Protein AF-R5PCU0-F1 (afdb_monomer)

Foldseek 3Di:
DDCLLVVLVVLLPPDLVVNLVVLVVVLLLLVLLAVVVVVVVVPRPDDPVSVVVSVVQSVQRYPQQSVQLNVLSVVLSVCSVVVHRSSVSSVVNVVSCVVRRDD

Sequence (103 aa):
MLPVNEWVSEIAGIGRERQKNFLTHSLRMLRENFMKNFGLHVLNYMTEREKQFSIKFSPYVHEGNIIPLSEEFEKAYHDISRNGNAKIIFTDLCIKVMQNIRP

Mean p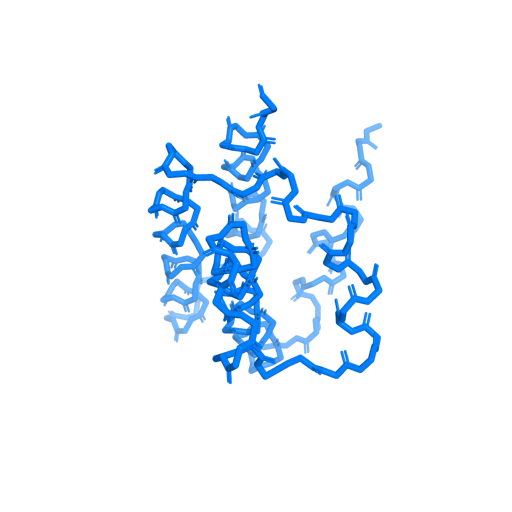redicted aligned error: 4.43 Å

pLDDT: mean 90.02, std 11.18, range [41.81, 98.69]

Structure (mmCIF, N/CA/C/O backbone):
data_AF-R5PCU0-F1
#
_entry.id   AF-R5PCU0-F1
#
loop_
_atom_site.group_PDB
_atom_site.id
_atom_site.type_symbol
_atom_site.label_atom_id
_atom_site.label_alt_id
_atom_site.label_comp_id
_atom_site.label_asym_id
_atom_site.label_entity_id
_atom_site.label_seq_id
_atom_site.pdbx_PDB_ins_code
_atom_site.Cartn_x
_atom_site.Cartn_y
_atom_site.Cartn_z
_atom_site.occupancy
_atom_site.B_iso_or_equiv
_atom_site.auth_seq_id
_atom_site.auth_comp_id
_atom_site.auth_asym_id
_atom_site.auth_atom_id
_atom_site.pdbx_PDB_model_num
ATOM 1 N N . MET A 1 1 ? 21.802 -1.856 4.352 1.00 41.81 1 MET A N 1
ATOM 2 C CA . MET A 1 1 ? 20.900 -1.1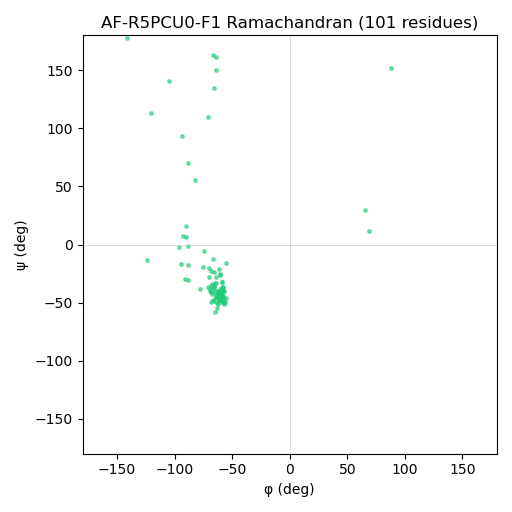18 3.437 1.00 41.81 1 MET A CA 1
ATOM 3 C C . MET A 1 1 ? 19.585 -1.889 3.414 1.00 41.81 1 MET A C 1
ATOM 5 O O . MET A 1 1 ? 19.648 -3.105 3.401 1.00 41.81 1 MET A O 1
ATOM 9 N N . LEU A 1 2 ? 18.451 -1.212 3.597 1.00 51.62 2 LEU A N 1
ATOM 10 C CA . LEU A 1 2 ? 17.197 -1.757 4.150 1.00 51.62 2 LEU A CA 1
ATOM 11 C C . LEU A 1 2 ? 16.533 -2.871 3.294 1.00 51.62 2 LEU A C 1
ATOM 13 O O . LEU A 1 2 ? 16.605 -2.783 2.067 1.00 51.62 2 LEU A O 1
ATOM 17 N N . PRO A 1 3 ? 15.801 -3.831 3.910 1.00 80.75 3 PRO A N 1
ATOM 18 C CA . PRO A 1 3 ? 15.068 -4.926 3.233 1.00 80.75 3 PRO A CA 1
ATOM 19 C C . PRO A 1 3 ? 14.066 -4.459 2.159 1.00 80.75 3 PRO A C 1
ATOM 21 O O . PRO A 1 3 ? 13.651 -5.227 1.297 1.00 80.75 3 PRO A O 1
ATOM 24 N N . VAL A 1 4 ? 13.711 -3.172 2.161 1.00 85.94 4 VAL A N 1
ATOM 25 C CA . VAL A 1 4 ? 12.864 -2.540 1.140 1.00 85.94 4 VAL A CA 1
ATOM 26 C C . VAL A 1 4 ? 13.451 -2.686 -0.270 1.00 85.94 4 VAL A C 1
ATOM 28 O O . VAL A 1 4 ? 12.698 -2.911 -1.211 1.00 85.94 4 VAL A O 1
ATOM 31 N N . ASN A 1 5 ? 14.776 -2.613 -0.441 1.00 88.06 5 ASN A N 1
ATOM 32 C CA . ASN A 1 5 ? 15.399 -2.723 -1.769 1.00 88.06 5 ASN A CA 1
ATOM 33 C C . ASN A 1 5 ? 15.252 -4.129 -2.380 1.00 88.06 5 ASN A C 1
ATOM 35 O O . ASN A 1 5 ? 15.120 -4.265 -3.601 1.00 88.06 5 ASN A O 1
ATOM 39 N N . GLU A 1 6 ? 15.272 -5.163 -1.537 1.00 93.00 6 GLU A N 1
ATOM 40 C CA . GLU A 1 6 ? 15.051 -6.554 -1.947 1.00 93.00 6 GLU A CA 1
ATOM 41 C C . GLU A 1 6 ? 13.597 -6.734 -2.380 1.00 93.00 6 GLU A C 1
ATOM 43 O O . GLU A 1 6 ? 13.340 -7.141 -3.513 1.00 93.00 6 GLU A O 1
ATOM 48 N N . TRP A 1 7 ? 12.652 -6.279 -1.552 1.00 94.19 7 TRP A N 1
ATOM 49 C CA . TRP A 1 7 ? 11.227 -6.323 -1.879 1.00 94.19 7 TRP A CA 1
ATOM 50 C C . TRP A 1 7 ? 10.885 -5.555 -3.166 1.00 94.19 7 TRP A C 1
ATOM 52 O O . TRP A 1 7 ? 10.158 -6.063 -4.020 1.00 94.19 7 TRP A O 1
ATOM 62 N N . VAL A 1 8 ? 11.456 -4.358 -3.362 1.00 96.25 8 VAL A N 1
ATOM 63 C CA . VAL A 1 8 ? 11.287 -3.579 -4.603 1.00 96.25 8 VAL A CA 1
ATOM 64 C C . VAL A 1 8 ? 11.810 -4.355 -5.814 1.00 96.25 8 VAL A C 1
ATOM 66 O O . VAL A 1 8 ? 11.211 -4.308 -6.889 1.00 96.25 8 VAL A O 1
ATOM 69 N N . SER A 1 9 ? 12.921 -5.078 -5.668 1.00 94.94 9 SER A N 1
ATOM 70 C CA . SER A 1 9 ? 13.482 -5.878 -6.760 1.00 94.94 9 SER A CA 1
ATOM 71 C C . SER A 1 9 ? 12.584 -7.064 -7.111 1.00 94.94 9 SER A C 1
ATOM 73 O O . SER A 1 9 ? 12.367 -7.324 -8.295 1.00 94.94 9 SER A O 1
ATOM 75 N N . GLU A 1 10 ? 12.013 -7.729 -6.106 1.00 95.56 10 GLU A N 1
ATOM 76 C CA . GLU A 1 10 ? 11.055 -8.820 -6.293 1.00 95.56 10 GLU A CA 1
ATOM 77 C C . GLU A 1 10 ? 9.776 -8.336 -6.983 1.00 95.56 10 GLU A C 1
ATOM 79 O O . GLU A 1 10 ? 9.420 -8.840 -8.052 1.00 95.56 10 GLU A O 1
ATOM 84 N N . ILE A 1 11 ? 9.110 -7.313 -6.432 1.00 96.44 11 ILE A N 1
ATOM 85 C CA . ILE A 1 11 ? 7.844 -6.803 -6.978 1.00 96.44 11 ILE A CA 1
ATOM 86 C C . ILE A 1 11 ? 8.034 -6.199 -8.377 1.00 96.44 11 ILE A C 1
ATOM 88 O O . ILE A 1 11 ? 7.171 -6.349 -9.242 1.00 96.44 11 ILE A O 1
ATOM 92 N N . ALA A 1 12 ? 9.182 -5.584 -8.671 1.00 96.31 12 ALA A N 1
ATOM 93 C CA . ALA A 1 12 ? 9.479 -5.092 -10.015 1.00 96.31 12 ALA A CA 1
ATOM 94 C C . ALA A 1 12 ? 9.621 -6.232 -11.046 1.00 96.31 12 ALA A C 1
ATOM 96 O O . ALA A 1 12 ? 9.395 -6.004 -12.236 1.00 96.31 12 ALA A O 1
ATOM 97 N N . GLY A 1 13 ? 9.954 -7.450 -10.603 1.00 96.12 13 GLY A N 1
ATOM 98 C CA . GLY A 1 13 ? 10.176 -8.621 -11.453 1.00 96.12 13 GLY A CA 1
ATOM 99 C C . GLY A 1 13 ? 8.933 -9.464 -11.762 1.00 96.12 13 GLY A C 1
ATOM 100 O O . GLY A 1 13 ? 8.954 -10.226 -12.726 1.00 96.12 13 GLY A O 1
ATOM 101 N N . ILE A 1 14 ? 7.831 -9.337 -11.009 1.00 96.19 14 ILE A N 1
ATOM 102 C CA . ILE A 1 14 ? 6.666 -10.242 -11.161 1.00 96.19 14 ILE A CA 1
ATOM 103 C C . ILE A 1 14 ? 5.804 -9.986 -12.410 1.00 96.19 14 ILE A C 1
ATOM 105 O O . ILE A 1 14 ? 4.869 -10.743 -12.677 1.00 96.19 14 ILE A O 1
ATOM 109 N N . GLY A 1 15 ? 6.097 -8.934 -13.175 1.00 96.62 15 GLY A N 1
ATOM 110 C CA . GLY A 1 15 ? 5.356 -8.550 -14.375 1.00 96.62 15 GLY A CA 1
ATOM 111 C C . GLY A 1 15 ? 4.169 -7.618 -14.107 1.00 96.62 15 GLY A C 1
ATOM 112 O O . GLY A 1 15 ? 3.542 -7.639 -13.047 1.00 96.62 15 GLY A O 1
ATOM 113 N N . ARG A 1 16 ? 3.846 -6.794 -15.110 1.00 97.31 16 ARG A N 1
ATOM 114 C CA . ARG A 1 16 ? 2.947 -5.631 -14.997 1.00 97.31 16 ARG A CA 1
ATOM 115 C C . ARG A 1 16 ? 1.542 -5.959 -14.497 1.00 97.31 16 ARG A C 1
ATOM 117 O O . ARG A 1 16 ? 1.038 -5.292 -13.602 1.00 97.31 16 ARG A O 1
ATOM 124 N N . GLU A 1 17 ? 0.908 -6.995 -15.041 1.00 97.94 17 GLU A N 1
ATOM 125 C CA . GLU A 1 17 ? -0.452 -7.364 -14.623 1.00 97.94 17 GLU A CA 1
ATOM 126 C C . GLU A 1 17 ? -0.487 -7.850 -13.172 1.00 97.94 17 GLU A C 1
ATOM 128 O O . GLU A 1 17 ? -1.401 -7.515 -12.424 1.00 97.94 17 GLU A O 1
ATOM 133 N N . ARG A 1 18 ? 0.550 -8.568 -12.725 1.00 98.00 18 ARG A N 1
ATOM 134 C CA . ARG A 1 18 ? 0.647 -8.992 -11.324 1.00 98.00 18 ARG A CA 1
ATOM 135 C C . ARG A 1 18 ? 0.939 -7.813 -10.391 1.00 98.00 18 ARG A C 1
ATOM 137 O O . ARG A 1 18 ? 0.363 -7.763 -9.310 1.00 98.00 18 ARG A O 1
ATOM 144 N N . GLN A 1 19 ? 1.752 -6.845 -10.819 1.00 98.44 19 GLN A N 1
ATOM 145 C CA . GLN A 1 19 ? 1.980 -5.586 -10.091 1.00 98.44 19 GLN A CA 1
ATOM 146 C C . GLN A 1 19 ? 0.687 -4.779 -9.931 1.00 98.44 19 GLN A C 1
ATOM 148 O O . GLN A 1 19 ? 0.357 -4.353 -8.828 1.00 98.44 19 GLN A O 1
ATOM 153 N N . LYS A 1 20 ? -0.081 -4.624 -11.013 1.00 98.44 20 LYS A N 1
ATOM 154 C CA . LYS A 1 20 ? -1.402 -3.987 -10.990 1.00 98.44 20 LYS A CA 1
ATOM 155 C C . LYS A 1 20 ? -2.352 -4.694 -10.028 1.00 98.44 20 LYS A C 1
ATOM 157 O O . LYS A 1 20 ? -2.933 -4.042 -9.16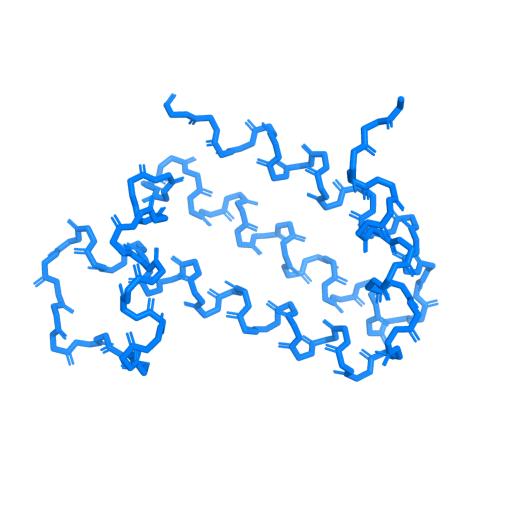8 1.00 98.44 20 LYS A O 1
ATOM 162 N N . ASN A 1 21 ? -2.448 -6.022 -10.116 1.00 98.00 21 ASN A N 1
ATOM 163 C CA . ASN A 1 21 ? -3.289 -6.815 -9.218 1.00 98.00 21 ASN A CA 1
ATOM 164 C C . ASN A 1 21 ? -2.878 -6.646 -7.750 1.00 98.00 21 ASN A C 1
ATOM 166 O O . ASN A 1 21 ? -3.744 -6.537 -6.886 1.00 98.00 21 ASN A O 1
ATOM 170 N N . PHE A 1 22 ? -1.574 -6.584 -7.466 1.00 97.69 22 PHE A N 1
ATOM 171 C CA . PHE A 1 22 ? -1.064 -6.297 -6.127 1.00 97.69 22 PHE A CA 1
ATOM 172 C C . PHE A 1 22 ? -1.511 -4.916 -5.624 1.00 97.69 22 PHE A C 1
ATOM 174 O O . PHE A 1 22 ? -2.002 -4.806 -4.500 1.00 97.69 22 PHE A O 1
ATOM 181 N N . LEU A 1 23 ? -1.399 -3.873 -6.450 1.00 98.31 23 LEU A N 1
ATOM 182 C CA . LEU A 1 23 ? -1.814 -2.514 -6.088 1.00 98.31 23 LEU A CA 1
ATOM 183 C C . LEU A 1 23 ? -3.330 -2.428 -5.854 1.00 98.31 23 LEU A C 1
ATOM 185 O O . LEU A 1 23 ? -3.762 -1.913 -4.825 1.00 98.31 23 LEU A O 1
ATOM 189 N N . THR A 1 24 ? -4.142 -3.022 -6.733 1.00 97.81 24 THR A N 1
ATOM 190 C CA . THR A 1 24 ? -5.603 -3.084 -6.562 1.00 97.81 24 THR A CA 1
ATOM 191 C C . THR A 1 24 ? -6.001 -3.870 -5.311 1.00 97.81 24 THR A C 1
ATOM 193 O O . THR A 1 24 ? -6.890 -3.456 -4.565 1.00 97.81 24 THR A O 1
ATOM 196 N N . HIS A 1 25 ? -5.329 -4.990 -5.036 1.00 96.06 25 HIS A N 1
ATOM 197 C CA . HIS A 1 25 ? -5.548 -5.749 -3.808 1.00 96.06 25 HIS A CA 1
ATOM 198 C C . HIS A 1 25 ? -5.175 -4.932 -2.565 1.00 96.06 25 HIS A C 1
ATOM 200 O O . HIS A 1 25 ? -5.908 -4.959 -1.578 1.00 96.06 25 HIS A O 1
ATOM 206 N N . SER A 1 26 ? -4.079 -4.175 -2.624 1.00 96.25 26 SER A N 1
ATOM 207 C CA . SER A 1 26 ? -3.632 -3.316 -1.524 1.00 96.25 26 SER A CA 1
ATOM 208 C C . SER A 1 26 ? -4.634 -2.196 -1.239 1.00 96.25 26 SER A C 1
ATOM 210 O O . SER A 1 26 ? -4.989 -1.998 -0.082 1.00 96.25 26 SER A O 1
ATOM 212 N N . LEU A 1 27 ? -5.178 -1.548 -2.276 1.00 96.50 27 LEU A N 1
ATOM 213 C CA . LEU A 1 27 ? -6.262 -0.563 -2.147 1.00 96.50 27 LEU A CA 1
ATOM 214 C C . LEU A 1 27 ? -7.500 -1.156 -1.466 1.00 96.50 27 LEU A C 1
ATOM 216 O O . LEU A 1 27 ? -8.054 -0.559 -0.541 1.00 96.50 27 LEU A O 1
ATOM 220 N N . ARG A 1 28 ? -7.904 -2.372 -1.863 1.00 94.38 28 ARG A N 1
ATOM 221 C CA . ARG A 1 28 ? -8.991 -3.089 -1.182 1.00 94.38 28 ARG A CA 1
ATOM 222 C C . ARG A 1 28 ? -8.651 -3.298 0.292 1.00 94.38 28 ARG A C 1
ATOM 224 O O . ARG A 1 28 ? -9.466 -2.974 1.146 1.00 94.38 28 ARG A O 1
ATOM 231 N N . MET A 1 29 ? -7.453 -3.792 0.599 1.00 93.88 29 MET A N 1
ATOM 232 C CA . MET A 1 29 ? -7.032 -4.023 1.981 1.00 93.88 29 MET A CA 1
ATOM 233 C C . MET A 1 29 ? -7.006 -2.731 2.805 1.00 93.88 29 MET A C 1
ATOM 235 O O . MET A 1 29 ? -7.458 -2.766 3.946 1.00 93.88 29 MET A O 1
ATOM 239 N N . LEU A 1 30 ? -6.552 -1.599 2.260 1.00 94.12 30 LEU A N 1
ATOM 240 C CA . LEU A 1 30 ? -6.614 -0.301 2.945 1.00 94.12 30 LEU A CA 1
ATOM 241 C C . LEU A 1 30 ? -8.057 0.050 3.330 1.00 94.12 30 LEU A C 1
ATOM 243 O O . LEU A 1 30 ? -8.335 0.294 4.505 1.00 94.12 30 LEU A O 1
ATOM 247 N N . ARG A 1 31 ? -8.990 -0.034 2.374 1.00 91.81 31 ARG A N 1
ATOM 248 C CA . ARG A 1 31 ? -10.417 0.219 2.620 1.00 91.81 31 ARG A CA 1
ATOM 249 C C . ARG A 1 31 ? -10.993 -0.715 3.681 1.00 91.81 31 ARG A C 1
ATOM 251 O O . ARG A 1 31 ? -11.648 -0.254 4.609 1.00 91.81 31 ARG A O 1
ATOM 258 N N . GLU A 1 32 ? -10.766 -2.018 3.559 1.00 90.31 32 GLU A N 1
ATOM 259 C CA . GLU A 1 32 ? -11.332 -2.997 4.491 1.00 90.31 32 GLU A CA 1
ATOM 260 C C . GLU A 1 32 ? -10.761 -2.853 5.913 1.00 90.31 32 GLU A C 1
ATOM 262 O O . GLU A 1 32 ? -11.483 -3.036 6.894 1.00 90.31 32 GLU A O 1
ATOM 267 N N . ASN A 1 33 ? -9.477 -2.503 6.052 1.00 89.88 33 ASN A N 1
ATOM 268 C CA . ASN A 1 33 ? -8.867 -2.229 7.357 1.00 89.88 33 ASN A CA 1
ATOM 269 C C . ASN A 1 33 ? -9.414 -0.943 7.980 1.00 89.88 33 ASN A C 1
ATOM 271 O O . ASN A 1 33 ? -9.680 -0.926 9.179 1.00 89.88 33 ASN A O 1
ATOM 275 N N . PHE A 1 34 ? -9.655 0.086 7.168 1.00 89.50 34 PHE A N 1
ATOM 276 C CA . PHE A 1 34 ? -10.330 1.297 7.616 1.00 89.50 34 PHE A CA 1
ATOM 277 C C . PHE A 1 34 ? -11.760 0.991 8.086 1.00 89.50 34 PHE A C 1
ATOM 279 O O . PHE A 1 34 ? -12.104 1.291 9.224 1.00 89.50 34 PHE A O 1
ATOM 286 N N . MET A 1 35 ? -12.565 0.290 7.279 1.00 86.25 35 MET A N 1
ATOM 287 C CA . MET A 1 35 ? -13.942 -0.102 7.632 1.00 86.25 35 MET A CA 1
ATOM 288 C C . MET A 1 35 ? -14.014 -0.961 8.900 1.00 86.25 35 MET A C 1
ATOM 290 O O . MET A 1 35 ? -14.939 -0.810 9.701 1.00 86.25 35 MET A O 1
ATOM 294 N N . LYS A 1 36 ? -13.027 -1.841 9.117 1.00 81.50 36 LYS A N 1
ATOM 295 C CA . LYS A 1 36 ? -12.915 -2.645 10.342 1.00 81.50 36 LYS A CA 1
ATOM 296 C C . LYS A 1 36 ? -12.833 -1.772 11.598 1.00 81.50 36 LYS A C 1
ATOM 298 O O . LYS A 1 36 ? -13.426 -2.141 12.608 1.00 81.50 36 LYS A O 1
ATOM 303 N N . ASN A 1 37 ? -12.165 -0.620 11.529 1.00 82.00 37 ASN A N 1
ATOM 304 C CA . ASN A 1 37 ? -12.054 0.300 12.662 1.00 82.00 37 ASN A CA 1
ATOM 305 C C . ASN A 1 37 ? -13.385 1.007 12.994 1.00 82.00 37 ASN A C 1
ATOM 307 O O . ASN A 1 37 ? -13.577 1.412 14.135 1.00 82.00 37 ASN A O 1
ATOM 311 N N . PHE A 1 38 ? -14.339 1.074 12.055 1.00 77.75 38 PHE A N 1
ATOM 312 C CA . PHE A 1 38 ? -15.693 1.611 12.285 1.00 77.75 38 PHE A CA 1
ATOM 313 C C . PHE A 1 38 ? -16.712 0.556 12.747 1.00 77.75 38 PHE A C 1
ATOM 315 O O . PHE A 1 38 ? -17.903 0.847 12.833 1.00 77.75 38 PHE A O 1
ATOM 322 N N . GLY A 1 39 ? -16.287 -0.685 13.018 1.00 68.56 39 GLY A N 1
ATOM 323 C CA . GLY A 1 39 ? -17.185 -1.751 13.484 1.00 68.56 39 GLY A CA 1
ATOM 324 C C . GLY A 1 39 ? -18.192 -2.243 12.433 1.00 68.56 39 GLY A C 1
ATOM 325 O O . GLY A 1 39 ? -19.108 -2.999 12.757 1.00 68.56 39 GLY A O 1
ATOM 326 N N . LEU A 1 40 ? -18.022 -1.868 11.159 1.00 69.38 40 LEU A N 1
ATOM 327 C CA . LEU A 1 40 ? -18.897 -2.257 10.044 1.00 69.38 40 LEU A CA 1
ATOM 328 C C . LEU A 1 40 ? -18.548 -3.658 9.508 1.00 69.38 40 LEU A C 1
ATOM 330 O O . LEU A 1 40 ? -18.278 -3.855 8.324 1.00 69.38 40 LEU A O 1
ATOM 334 N N . HIS A 1 41 ? -18.553 -4.659 10.391 1.00 62.53 41 HIS A N 1
ATOM 335 C CA . HIS A 1 41 ? -18.118 -6.029 10.085 1.00 62.53 41 HIS A CA 1
ATOM 336 C C . HIS A 1 41 ? -18.922 -6.714 8.968 1.00 62.53 41 HIS A C 1
ATOM 338 O O . HIS A 1 41 ? -18.393 -7.594 8.294 1.00 62.53 41 HIS A O 1
ATOM 344 N N . VAL A 1 42 ? -20.173 -6.299 8.746 1.00 59.41 42 VAL A N 1
ATOM 345 C CA . VAL A 1 42 ? -21.069 -6.873 7.723 1.00 59.41 42 VAL A CA 1
ATOM 346 C C . VAL A 1 42 ? -20.603 -6.550 6.296 1.00 59.41 42 VAL A C 1
ATOM 348 O O . VAL A 1 42 ? -20.920 -7.286 5.368 1.00 59.41 42 VAL A O 1
ATOM 351 N N . LEU A 1 43 ? -19.813 -5.487 6.118 1.00 62.84 43 LEU A N 1
ATOM 352 C CA . LEU A 1 43 ? -19.307 -5.050 4.813 1.00 62.84 43 LEU A CA 1
ATOM 353 C C . LEU A 1 43 ? -17.894 -5.569 4.509 1.00 62.84 43 LEU A C 1
ATOM 355 O O . LEU A 1 43 ? -17.370 -5.299 3.430 1.00 62.84 43 LEU A O 1
ATOM 359 N N . ASN A 1 44 ? -17.277 -6.307 5.441 1.00 63.81 44 ASN A N 1
ATOM 360 C CA . ASN A 1 44 ? -15.878 -6.698 5.341 1.00 63.81 44 ASN A CA 1
ATOM 361 C C . ASN A 1 44 ? -15.709 -8.084 4.701 1.00 63.81 44 ASN A C 1
ATOM 363 O O . ASN A 1 44 ? -15.760 -9.126 5.365 1.00 63.81 44 ASN A O 1
ATOM 367 N N . TYR A 1 45 ? -15.504 -8.093 3.385 1.00 69.06 45 TYR A N 1
ATOM 368 C CA . TYR A 1 45 ? -15.326 -9.310 2.590 1.00 69.06 45 TYR A CA 1
ATOM 369 C C . TYR A 1 45 ? -13.851 -9.727 2.535 1.00 69.06 45 TYR A C 1
ATOM 371 O O . TYR A 1 45 ? -13.189 -9.635 1.497 1.00 69.06 45 TYR A O 1
ATOM 379 N N . MET A 1 46 ? -13.339 -10.199 3.671 1.00 81.12 46 MET A N 1
ATOM 380 C CA . MET A 1 46 ? -11.993 -10.760 3.799 1.00 81.12 46 MET A CA 1
ATOM 381 C C . MET A 1 46 ? -12.007 -12.285 3.907 1.00 81.12 46 MET A C 1
ATOM 383 O O . MET A 1 46 ? -12.827 -12.869 4.623 1.00 81.12 46 MET A O 1
ATOM 387 N N . THR A 1 47 ? -11.036 -12.929 3.261 1.00 84.75 47 THR A N 1
ATOM 388 C CA . THR A 1 47 ? -10.690 -14.329 3.550 1.00 84.75 47 THR A CA 1
ATOM 389 C C . THR A 1 47 ? -10.169 -14.460 4.982 1.00 84.75 47 THR A C 1
ATOM 391 O O . THR A 1 47 ? -9.724 -13.484 5.585 1.00 84.75 47 THR A O 1
ATOM 394 N N . GLU A 1 48 ? -10.160 -15.672 5.540 1.00 84.38 48 GLU A N 1
ATOM 395 C CA . GLU A 1 48 ? -9.649 -15.877 6.903 1.00 84.38 48 GLU A CA 1
ATOM 396 C C . GLU A 1 48 ? -8.193 -15.406 7.050 1.00 84.38 48 GLU A C 1
ATOM 398 O O . GLU A 1 48 ? -7.838 -14.722 8.006 1.00 84.38 48 GLU A O 1
ATOM 403 N N . ARG A 1 49 ? -7.356 -15.664 6.039 1.00 86.44 49 ARG A N 1
ATOM 404 C CA . ARG A 1 49 ? -5.964 -15.198 6.017 1.00 86.44 49 ARG A CA 1
ATOM 405 C C . ARG A 1 49 ? -5.858 -13.671 6.062 1.00 86.44 49 ARG A C 1
ATOM 407 O O . ARG A 1 49 ? -5.005 -13.136 6.768 1.00 86.44 49 ARG A O 1
ATOM 414 N N . GLU A 1 50 ? -6.716 -12.977 5.322 1.00 87.94 50 GLU A N 1
ATOM 415 C CA . GLU A 1 50 ? -6.766 -11.511 5.308 1.00 87.94 50 GLU A CA 1
ATOM 416 C C . GLU A 1 50 ? -7.231 -10.960 6.652 1.00 87.94 50 GLU A C 1
ATOM 418 O O . GLU A 1 50 ? -6.615 -10.030 7.165 1.00 87.94 50 GLU A O 1
ATOM 423 N N . LYS A 1 51 ? -8.235 -11.587 7.280 1.00 86.62 51 LYS A N 1
ATOM 424 C CA . LYS A 1 51 ? -8.689 -11.209 8.624 1.00 86.62 51 LYS A CA 1
ATOM 425 C C . LYS A 1 51 ? -7.559 -11.296 9.643 1.00 86.62 51 LYS A C 1
ATOM 427 O O . LYS A 1 51 ? -7.369 -10.343 10.400 1.00 86.62 51 LYS A O 1
ATOM 432 N N . GLN A 1 52 ? -6.795 -12.391 9.634 1.00 88.44 52 GLN A N 1
ATOM 433 C CA . GLN A 1 52 ? -5.663 -12.593 10.545 1.00 88.44 52 GLN A CA 1
ATOM 434 C C . GLN A 1 52 ? -4.569 -11.536 10.353 1.00 88.44 52 GLN A C 1
ATOM 436 O O . GLN A 1 52 ? -4.052 -10.990 11.329 1.00 88.44 52 GLN A O 1
ATOM 441 N N . PHE A 1 53 ? -4.255 -11.181 9.104 1.00 88.94 53 PHE A N 1
ATOM 442 C CA . PHE A 1 53 ? -3.353 -10.065 8.805 1.00 88.94 53 PHE A CA 1
ATOM 443 C C . PHE A 1 53 ? -3.910 -8.733 9.333 1.00 88.94 53 PHE A C 1
ATOM 445 O O . PHE A 1 53 ? -3.231 -7.990 10.046 1.00 88.94 53 PHE A O 1
ATOM 452 N N . SER A 1 54 ? -5.183 -8.468 9.055 1.00 88.81 54 SER A N 1
ATOM 453 C CA . SER A 1 54 ? -5.883 -7.244 9.431 1.00 88.81 54 SER A CA 1
ATOM 454 C C . SER A 1 54 ? -6.095 -7.059 10.925 1.00 88.81 54 SER A C 1
ATOM 456 O O . SER A 1 54 ? -6.484 -5.978 11.344 1.00 88.81 54 SER A O 1
ATOM 458 N N . ILE A 1 55 ? -5.885 -8.072 11.767 1.00 87.06 55 ILE A N 1
ATOM 459 C CA . ILE A 1 55 ? -5.833 -7.872 13.226 1.00 87.06 55 ILE A CA 1
ATOM 460 C C . ILE A 1 55 ? -4.625 -7.010 13.601 1.00 87.06 55 ILE A C 1
ATOM 462 O O . ILE A 1 55 ? -4.728 -6.165 14.482 1.00 87.06 55 ILE A O 1
ATOM 466 N N . LYS A 1 56 ? -3.494 -7.202 12.917 1.00 88.06 56 LYS A N 1
ATOM 467 C CA . LYS A 1 56 ? -2.250 -6.478 13.198 1.00 88.06 56 LYS A CA 1
ATOM 468 C C . LYS A 1 56 ? -2.125 -5.194 12.385 1.00 88.06 56 LYS A C 1
ATOM 470 O O . LYS A 1 56 ? -1.485 -4.260 12.843 1.00 88.06 56 LYS A O 1
ATOM 475 N N . PHE A 1 57 ? -2.708 -5.160 11.186 1.00 89.38 57 PHE A N 1
ATOM 476 C CA . PHE A 1 57 ? -2.552 -4.035 10.266 1.00 89.38 57 PHE A CA 1
ATOM 477 C C . PHE A 1 57 ? -3.589 -2.918 10.456 1.00 89.38 57 PHE A C 1
ATOM 479 O O . PHE A 1 57 ? -3.257 -1.757 10.236 1.00 89.38 57 PHE A O 1
ATOM 486 N N . SER A 1 58 ? -4.818 -3.223 10.898 1.00 88.50 58 SER A N 1
ATOM 487 C CA . SER A 1 58 ? -5.873 -2.203 10.992 1.00 88.50 58 SER A CA 1
ATOM 488 C C . SER A 1 58 ? -5.559 -1.003 11.898 1.00 88.50 58 SER A C 1
ATOM 490 O O . SER A 1 58 ? -5.974 0.091 11.525 1.00 88.50 58 SER A O 1
ATOM 492 N N . PRO A 1 59 ? -4.793 -1.119 13.006 1.00 89.50 59 PRO A N 1
ATOM 493 C CA . PRO A 1 59 ? -4.423 0.045 13.819 1.00 89.50 59 PRO A CA 1
ATOM 494 C C . PRO A 1 59 ? -3.591 1.102 13.078 1.00 89.50 59 PRO A C 1
ATOM 496 O O . PRO A 1 59 ? -3.568 2.252 13.495 1.00 89.50 59 PRO A O 1
ATOM 499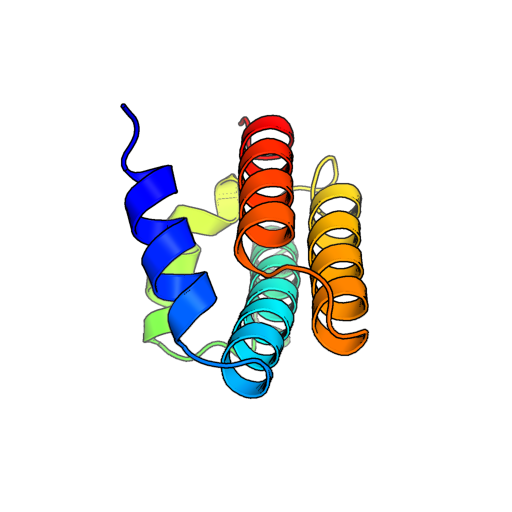 N N . TYR A 1 60 ? -2.926 0.732 11.979 1.00 90.44 60 TYR A N 1
ATOM 500 C CA . TYR A 1 60 ? -2.094 1.641 11.187 1.00 90.44 60 TYR A CA 1
ATOM 501 C C . TYR A 1 60 ? -2.868 2.385 10.089 1.00 90.44 60 TYR A C 1
ATOM 503 O O . TYR A 1 60 ? -2.274 3.168 9.352 1.00 90.44 60 TYR A O 1
ATOM 511 N N . VAL A 1 61 ? -4.173 2.134 9.937 1.00 91.69 61 VAL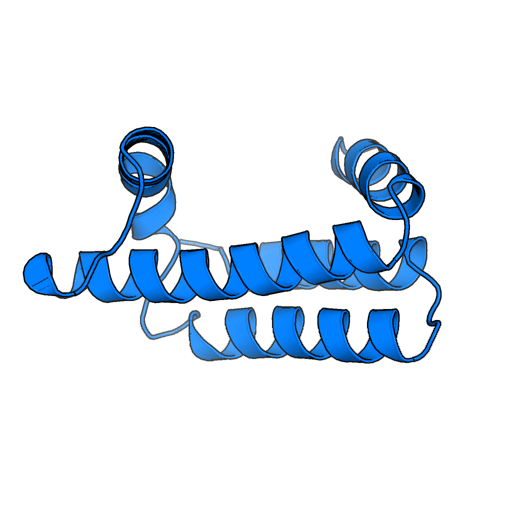 A N 1
ATOM 512 C CA . VAL A 1 61 ? -5.020 2.769 8.918 1.00 91.69 61 VAL A CA 1
ATOM 513 C C . VAL A 1 61 ? -6.154 3.526 9.604 1.00 91.69 61 VAL A C 1
ATOM 515 O O . VAL A 1 61 ? -7.041 2.922 10.200 1.00 91.69 61 VAL A O 1
ATOM 518 N N . HIS A 1 62 ? -6.158 4.849 9.508 1.00 90.56 62 HIS A N 1
ATOM 519 C CA . HIS A 1 62 ? -7.112 5.725 10.189 1.00 90.56 62 HIS A CA 1
ATOM 520 C C . HIS A 1 62 ? -7.522 6.902 9.292 1.00 90.56 62 HIS A C 1
ATOM 522 O O . HIS A 1 62 ? -7.054 7.048 8.164 1.00 90.56 62 HIS A O 1
ATOM 528 N N . GLU A 1 63 ? -8.428 7.750 9.780 1.00 90.06 63 GLU A N 1
ATOM 529 C CA . GLU A 1 63 ? -9.027 8.839 8.990 1.00 90.06 63 GLU A CA 1
ATOM 530 C C . GLU A 1 63 ? -7.997 9.828 8.434 1.00 90.06 63 GLU A C 1
ATOM 532 O O . GLU A 1 63 ? -8.157 10.338 7.329 1.00 90.06 63 GLU A O 1
ATOM 537 N N . GLY A 1 64 ? -6.902 10.037 9.168 1.00 91.56 64 GLY A N 1
ATOM 538 C CA . GLY A 1 64 ? -5.830 10.949 8.784 1.00 91.56 64 GLY A CA 1
ATOM 539 C C . GLY A 1 64 ? -4.918 10.421 7.677 1.00 91.56 64 GLY A C 1
ATOM 540 O O . GLY A 1 64 ? -4.243 11.226 7.041 1.00 91.56 64 GLY A O 1
ATOM 541 N N . ASN A 1 65 ? -4.885 9.105 7.428 1.00 94.81 65 ASN A N 1
ATOM 542 C CA . ASN A 1 65 ? -3.960 8.518 6.454 1.00 94.81 65 ASN A CA 1
ATOM 543 C C . ASN A 1 65 ? -4.612 7.680 5.345 1.00 94.81 65 ASN A C 1
ATOM 545 O O . ASN A 1 65 ? -3.956 7.403 4.342 1.00 94.81 65 ASN A O 1
ATOM 549 N N . ILE A 1 66 ? -5.892 7.315 5.460 1.00 94.44 66 ILE A N 1
ATOM 550 C CA . ILE A 1 66 ? -6.560 6.472 4.461 1.00 94.44 66 ILE A CA 1
ATOM 551 C C . ILE A 1 66 ? -6.594 7.115 3.070 1.00 94.44 66 ILE A C 1
ATOM 553 O O . ILE A 1 66 ? -6.302 6.439 2.083 1.00 94.44 66 ILE A O 1
ATOM 557 N N . ILE A 1 67 ? -6.906 8.412 2.987 1.00 94.69 67 ILE A N 1
ATOM 558 C CA . ILE A 1 67 ? -6.944 9.160 1.722 1.00 94.69 67 ILE A CA 1
ATOM 559 C C . ILE A 1 67 ? -5.541 9.249 1.100 1.00 94.69 67 ILE A C 1
ATOM 561 O O . ILE A 1 67 ? -5.373 8.716 0.004 1.00 94.69 67 ILE A O 1
ATOM 565 N N . PRO A 1 68 ? -4.514 9.809 1.776 1.00 95.81 68 PRO A N 1
ATOM 566 C CA . PRO A 1 68 ? -3.194 9.950 1.162 1.00 95.81 68 PRO A CA 1
ATOM 567 C C . PRO A 1 68 ? -2.543 8.601 0.835 1.00 95.81 68 PRO A C 1
ATOM 569 O O . PRO A 1 68 ? -1.855 8.485 -0.175 1.00 95.81 68 PRO A O 1
ATOM 572 N N . LEU A 1 69 ? -2.778 7.549 1.632 1.00 96.56 69 LEU A N 1
ATOM 573 C CA . LEU A 1 69 ? -2.330 6.204 1.264 1.00 96.56 69 LEU A CA 1
ATOM 574 C C . LE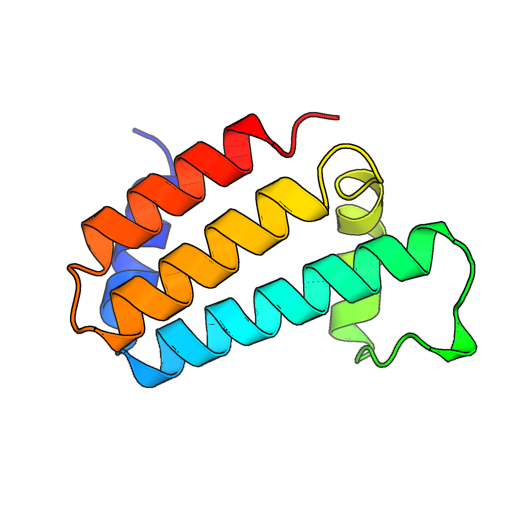U A 1 69 ? -3.020 5.735 -0.020 1.00 96.56 69 LEU A C 1
ATOM 576 O O . LEU A 1 69 ? -2.338 5.302 -0.945 1.00 96.56 69 LEU A O 1
ATOM 580 N N . SER A 1 70 ? -4.348 5.836 -0.104 1.00 97.06 70 SER A N 1
ATOM 581 C CA . SER A 1 70 ? -5.093 5.376 -1.283 1.00 97.06 70 SER A CA 1
ATOM 582 C C . SER A 1 70 ? -4.641 6.095 -2.557 1.00 97.06 70 SER A C 1
ATOM 584 O O . SER A 1 70 ? -4.374 5.435 -3.559 1.00 97.06 70 SER A O 1
ATOM 586 N N . GLU A 1 71 ? -4.445 7.412 -2.498 1.00 97.75 71 GLU A N 1
ATOM 587 C CA . GLU A 1 71 ? -3.966 8.213 -3.631 1.00 97.75 71 GLU A CA 1
ATOM 588 C C . GLU A 1 71 ? -2.578 7.771 -4.125 1.00 97.75 71 GLU A C 1
ATOM 590 O O . GLU A 1 71 ? -2.361 7.640 -5.331 1.00 97.75 71 GLU A O 1
ATOM 595 N N . GLU A 1 72 ? -1.633 7.483 -3.222 1.00 98.19 72 GLU A N 1
ATOM 596 C CA . GLU A 1 72 ? -0.286 7.037 -3.613 1.00 98.19 72 GLU A CA 1
ATOM 597 C C . GLU A 1 72 ? -0.313 5.631 -4.248 1.00 98.19 72 GLU A C 1
ATOM 599 O O . GLU A 1 72 ? 0.402 5.368 -5.222 1.00 98.19 72 GLU A O 1
ATOM 604 N N . PHE A 1 73 ? -1.184 4.733 -3.773 1.00 98.38 73 PHE A N 1
ATOM 605 C CA . PHE A 1 73 ? -1.389 3.422 -4.404 1.00 98.38 73 PHE A CA 1
ATOM 606 C C . PHE A 1 73 ? -2.086 3.528 -5.774 1.00 98.38 73 PHE A C 1
ATOM 608 O O . PHE A 1 73 ? -1.701 2.816 -6.709 1.00 98.38 73 PHE A O 1
ATOM 615 N N . GLU A 1 74 ? -3.077 4.409 -5.926 1.00 98.50 74 GLU A N 1
ATOM 616 C CA . GLU A 1 74 ? -3.750 4.679 -7.206 1.00 98.50 74 GLU A CA 1
ATOM 617 C C . GLU A 1 74 ? -2.786 5.285 -8.228 1.00 98.50 74 GLU A C 1
ATOM 619 O O . GLU A 1 74 ? -2.703 4.813 -9.367 1.00 98.50 74 GLU A O 1
ATOM 624 N N . LYS A 1 75 ? -1.983 6.269 -7.815 1.00 98.56 75 LYS A N 1
ATOM 625 C CA . LYS A 1 75 ? -0.922 6.857 -8.639 1.00 98.56 75 LYS A CA 1
ATOM 626 C C . LYS A 1 75 ? 0.061 5.790 -9.118 1.00 98.56 75 LYS A C 1
ATOM 628 O O . LYS A 1 75 ? 0.295 5.677 -10.322 1.00 98.56 75 LYS A O 1
ATOM 633 N N . ALA A 1 76 ? 0.566 4.949 -8.211 1.00 98.56 76 ALA A N 1
ATOM 634 C CA . ALA A 1 76 ? 1.453 3.848 -8.580 1.00 98.56 76 ALA A CA 1
ATOM 635 C C . ALA A 1 76 ? 0.791 2.896 -9.592 1.00 98.56 76 ALA A C 1
ATOM 637 O O . ALA A 1 76 ? 1.430 2.470 -10.557 1.00 98.56 76 ALA A O 1
ATOM 638 N N . TYR A 1 77 ? -0.501 2.594 -9.426 1.00 98.69 77 TYR A N 1
ATOM 639 C CA . TYR A 1 77 ? -1.247 1.758 -10.370 1.00 98.69 77 TYR A CA 1
ATOM 640 C C . TYR A 1 77 ? -1.328 2.402 -11.758 1.00 98.69 77 TYR A C 1
ATOM 642 O O . TYR A 1 77 ? -1.097 1.728 -12.771 1.00 98.69 77 TYR A O 1
ATOM 65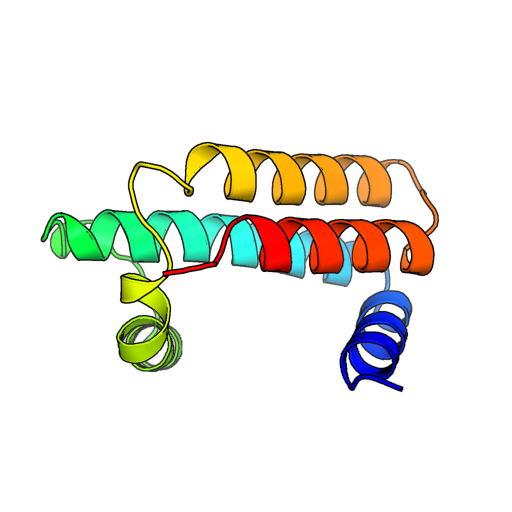0 N N . HIS A 1 78 ? -1.629 3.699 -11.821 1.00 98.56 78 HIS A N 1
ATOM 651 C CA . HIS A 1 78 ? -1.684 4.449 -13.073 1.00 98.56 78 HIS A CA 1
ATOM 652 C C . HIS A 1 78 ? -0.324 4.498 -13.775 1.00 98.56 78 HIS A C 1
ATOM 654 O O . HIS A 1 78 ? -0.259 4.244 -14.981 1.00 98.56 78 HIS A O 1
ATOM 660 N N . ASP A 1 79 ? 0.755 4.746 -13.037 1.00 98.56 79 ASP A N 1
ATOM 661 C CA . ASP A 1 79 ? 2.105 4.836 -13.595 1.00 98.56 79 ASP A CA 1
ATOM 662 C C . ASP A 1 79 ? 2.597 3.477 -14.122 1.00 98.56 79 ASP A C 1
ATOM 664 O O . ASP A 1 79 ? 3.114 3.393 -15.241 1.00 98.56 79 ASP A O 1
ATOM 668 N N . ILE A 1 80 ? 2.350 2.383 -13.389 1.00 98.44 80 ILE A N 1
ATOM 669 C CA . ILE A 1 80 ? 2.629 1.015 -13.866 1.00 98.44 80 ILE A CA 1
ATOM 670 C C . ILE A 1 80 ? 1.806 0.700 -15.122 1.00 98.44 80 ILE A C 1
ATOM 672 O O . ILE A 1 80 ? 2.329 0.135 -16.089 1.00 98.44 80 ILE A O 1
ATOM 676 N N . SER A 1 81 ? 0.530 1.096 -15.146 1.00 97.75 81 SER A N 1
ATOM 677 C CA . SER A 1 81 ? -0.361 0.881 -16.296 1.00 97.75 81 SER A CA 1
ATOM 678 C C . SER A 1 81 ? 0.103 1.628 -17.550 1.00 97.75 81 SER A C 1
ATOM 680 O O . SER A 1 81 ? -0.131 1.163 -18.663 1.00 97.75 81 SER A O 1
ATOM 682 N N . ARG A 1 82 ? 0.808 2.751 -17.382 1.00 97.50 82 ARG A N 1
ATOM 683 C CA . ARG A 1 82 ? 1.378 3.568 -18.464 1.00 97.50 82 ARG A CA 1
ATOM 684 C C . ARG A 1 82 ? 2.802 3.162 -18.862 1.00 97.50 82 ARG A C 1
ATOM 686 O O . ARG A 1 82 ? 3.462 3.903 -19.581 1.00 97.50 82 ARG A O 1
ATOM 693 N N . ASN A 1 83 ? 3.256 1.971 -18.462 1.00 96.56 83 ASN A N 1
ATOM 694 C CA . ASN A 1 83 ? 4.607 1.449 -18.720 1.00 96.56 83 ASN A CA 1
ATOM 695 C C . ASN A 1 83 ? 5.735 2.236 -18.030 1.00 96.56 83 ASN A C 1
ATOM 697 O O . ASN A 1 83 ? 6.858 2.278 -18.534 1.00 96.56 83 ASN A O 1
ATOM 701 N N . GLY A 1 84 ? 5.463 2.842 -16.874 1.00 97.69 84 GLY A N 1
ATOM 702 C CA . GLY A 1 84 ? 6.503 3.463 -16.064 1.00 97.69 84 GLY A CA 1
ATOM 703 C C . GLY A 1 84 ? 7.494 2.446 -15.477 1.00 97.69 84 GLY A C 1
ATOM 704 O O . GLY A 1 84 ? 7.242 1.239 -15.419 1.00 97.69 84 GLY A O 1
ATOM 705 N N . ASN A 1 85 ? 8.657 2.932 -15.034 1.00 98.06 85 ASN A N 1
ATOM 706 C CA . ASN A 1 85 ? 9.699 2.079 -14.462 1.00 98.06 85 ASN A CA 1
ATOM 707 C C . ASN A 1 85 ? 9.276 1.551 -13.082 1.00 98.06 85 ASN A C 1
ATOM 709 O O . ASN A 1 85 ? 9.261 2.299 -12.104 1.00 98.06 85 ASN A O 1
ATOM 713 N N . ALA A 1 86 ? 8.997 0.248 -12.997 1.00 97.88 86 ALA A N 1
ATOM 714 C CA . ALA A 1 86 ? 8.488 -0.374 -11.779 1.00 97.88 86 ALA A CA 1
ATOM 715 C C . ALA A 1 86 ? 9.410 -0.188 -10.563 1.00 97.88 86 ALA A C 1
ATOM 717 O O . ALA A 1 86 ? 8.917 0.097 -9.477 1.00 97.88 86 ALA A O 1
ATOM 718 N N . LYS A 1 87 ? 10.739 -0.278 -10.722 1.00 97.19 87 LYS A N 1
ATOM 719 C CA . LYS A 1 87 ? 11.663 -0.087 -9.590 1.00 97.19 87 LYS A CA 1
ATOM 720 C C . LYS A 1 87 ? 11.552 1.318 -9.007 1.00 97.19 87 LYS A C 1
ATOM 722 O O . LYS A 1 87 ? 11.507 1.456 -7.790 1.00 97.19 87 LYS A O 1
ATOM 727 N N . ILE A 1 88 ? 11.481 2.341 -9.858 1.00 97.69 88 ILE A N 1
ATOM 728 C CA . ILE A 1 88 ? 11.344 3.734 -9.410 1.00 97.69 88 ILE A CA 1
ATOM 729 C C . ILE A 1 88 ? 9.990 3.934 -8.724 1.00 97.69 88 ILE A C 1
ATOM 731 O O . ILE A 1 88 ? 9.948 4.427 -7.601 1.00 97.69 88 ILE A O 1
ATOM 735 N N . ILE A 1 89 ? 8.904 3.483 -9.357 1.00 98.50 89 ILE A N 1
ATOM 736 C CA . ILE A 1 89 ? 7.537 3.657 -8.844 1.00 98.50 89 ILE A CA 1
ATOM 737 C C . ILE A 1 89 ? 7.351 2.960 -7.492 1.00 98.50 89 ILE A C 1
ATOM 739 O O . ILE A 1 89 ? 6.864 3.572 -6.548 1.00 98.50 89 ILE A O 1
ATOM 743 N N . PHE A 1 90 ? 7.772 1.697 -7.359 1.00 98.06 90 PHE A N 1
ATOM 744 C CA . PHE A 1 90 ? 7.648 0.975 -6.090 1.00 98.06 90 PHE A CA 1
ATOM 745 C C . PHE A 1 90 ? 8.594 1.516 -5.010 1.00 98.06 90 PHE A C 1
ATOM 747 O O . PHE A 1 90 ? 8.256 1.450 -3.831 1.00 98.06 90 PHE A O 1
ATOM 754 N N . THR A 1 91 ? 9.742 2.092 -5.384 1.00 96.94 91 THR A N 1
ATOM 755 C CA . THR A 1 91 ? 10.607 2.794 -4.421 1.00 96.94 91 THR A CA 1
ATOM 756 C C . THR A 1 91 ? 9.922 4.050 -3.881 1.00 96.94 91 THR A C 1
ATOM 758 O O . THR A 1 91 ? 9.893 4.235 -2.664 1.00 96.94 91 THR A O 1
ATOM 761 N N . ASP A 1 92 ? 9.340 4.879 -4.758 1.00 97.44 92 ASP A N 1
ATOM 762 C CA . ASP A 1 92 ? 8.559 6.065 -4.366 1.00 97.44 92 ASP A CA 1
ATOM 763 C C . ASP A 1 92 ? 7.403 5.662 -3.442 1.00 97.44 92 ASP A C 1
ATOM 765 O O . ASP A 1 92 ? 7.313 6.145 -2.313 1.00 97.44 92 ASP A O 1
ATOM 769 N N . LEU A 1 93 ? 6.603 4.672 -3.855 1.00 97.62 93 LEU A N 1
ATOM 770 C CA . LEU A 1 93 ? 5.478 4.161 -3.070 1.00 97.62 93 LEU A CA 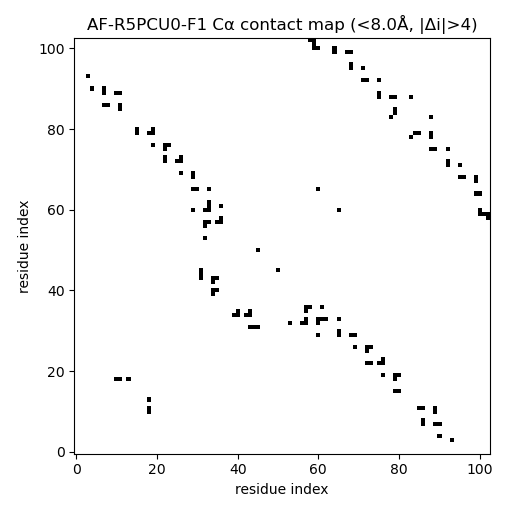1
ATOM 771 C C . LEU A 1 93 ? 5.905 3.711 -1.664 1.00 97.62 93 LEU A C 1
ATOM 773 O O . LEU A 1 93 ? 5.265 4.081 -0.683 1.00 97.62 93 LEU A O 1
ATOM 777 N N . CYS A 1 94 ? 7.002 2.959 -1.532 1.00 95.44 94 CYS A N 1
ATOM 778 C CA . CYS A 1 94 ? 7.515 2.538 -0.225 1.00 95.44 94 CYS A CA 1
ATOM 779 C C . CYS A 1 94 ? 7.840 3.729 0.685 1.00 95.44 94 CYS A C 1
ATOM 781 O O . CYS A 1 94 ? 7.481 3.721 1.865 1.00 95.44 94 CYS A O 1
ATOM 783 N N . ILE A 1 95 ? 8.506 4.758 0.153 1.00 94.56 95 ILE A N 1
ATOM 784 C CA . ILE A 1 95 ? 8.850 5.969 0.911 1.00 94.56 95 ILE A CA 1
ATOM 785 C C . ILE A 1 95 ? 7.577 6.683 1.371 1.00 94.56 95 ILE A C 1
ATO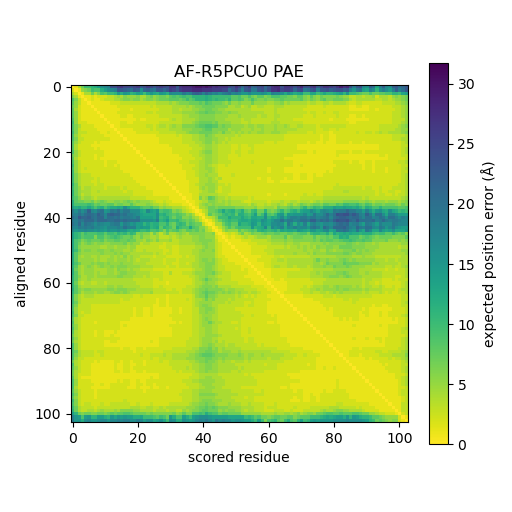M 787 O O . ILE A 1 95 ? 7.466 7.044 2.545 1.00 94.56 95 ILE A O 1
ATOM 791 N N . LYS A 1 96 ? 6.598 6.828 0.474 1.00 95.31 96 LYS A N 1
ATOM 792 C CA . LYS A 1 96 ? 5.305 7.458 0.760 1.00 95.31 96 LYS A CA 1
ATOM 793 C C . LYS A 1 96 ? 4.509 6.709 1.818 1.00 95.31 96 LYS A C 1
ATOM 795 O O . LYS A 1 96 ? 3.990 7.332 2.744 1.00 95.31 96 LYS A O 1
ATOM 800 N N . VAL A 1 97 ? 4.472 5.380 1.753 1.00 94.38 97 VAL A N 1
ATOM 801 C CA . VAL A 1 97 ? 3.829 4.554 2.783 1.00 94.38 97 VAL A CA 1
ATOM 802 C C . VAL A 1 97 ? 4.517 4.749 4.134 1.00 94.38 97 VAL A C 1
ATOM 804 O O . VAL A 1 97 ? 3.837 5.026 5.116 1.00 94.38 97 VAL A O 1
ATOM 807 N N . MET A 1 98 ? 5.852 4.707 4.201 1.00 91.94 98 MET A N 1
ATOM 808 C CA . MET A 1 98 ? 6.594 4.922 5.457 1.00 91.94 98 MET A CA 1
ATOM 809 C C . MET A 1 98 ? 6.367 6.311 6.084 1.00 91.94 98 MET A C 1
ATOM 811 O O . MET A 1 98 ? 6.513 6.472 7.298 1.00 91.94 98 MET A O 1
ATOM 815 N N . GLN A 1 99 ? 6.031 7.320 5.278 1.00 90.56 99 GLN A N 1
ATOM 816 C CA . GLN A 1 99 ? 5.683 8.659 5.762 1.00 90.56 99 GLN A CA 1
ATOM 817 C C . GLN A 1 99 ? 4.257 8.725 6.325 1.00 90.56 99 GLN A C 1
ATOM 819 O O . GLN A 1 99 ? 4.049 9.389 7.336 1.00 90.56 99 GLN A O 1
ATOM 824 N N . ASN A 1 100 ? 3.306 8.019 5.705 1.00 89.06 100 ASN A N 1
ATOM 825 C CA . ASN A 1 100 ? 1.879 8.098 6.036 1.00 89.06 100 ASN A CA 1
ATOM 826 C C . ASN A 1 100 ? 1.395 7.025 7.030 1.00 89.06 100 ASN A C 1
ATOM 828 O O . ASN A 1 100 ? 0.324 7.172 7.607 1.00 89.06 100 ASN A O 1
ATOM 832 N N . ILE A 1 101 ? 2.157 5.947 7.248 1.00 85.56 101 ILE A N 1
ATOM 833 C CA . ILE A 1 101 ? 1.754 4.814 8.105 1.00 85.56 101 ILE A CA 1
ATOM 834 C C . ILE A 1 101 ? 2.215 4.937 9.565 1.00 85.56 101 ILE A C 1
ATOM 836 O O . ILE A 1 101 ? 2.127 3.983 10.339 1.00 85.56 101 ILE A O 1
ATOM 840 N N . ARG A 1 102 ? 2.775 6.092 9.940 1.00 74.06 102 ARG A N 1
ATOM 841 C CA . ARG A 1 102 ? 3.229 6.326 11.313 1.00 74.06 102 ARG A CA 1
ATOM 842 C C . ARG A 1 102 ? 2.014 6.332 12.256 1.00 74.06 102 ARG A C 1
ATOM 844 O O . ARG A 1 102 ? 1.010 6.929 11.879 1.00 74.06 102 ARG A O 1
ATOM 851 N N . PRO A 1 103 ? 2.104 5.646 13.410 1.00 59.25 103 PRO A N 1
ATOM 852 C CA . PRO A 1 103 ? 1.016 5.583 14.383 1.00 59.25 103 PRO A CA 1
ATOM 853 C C . PRO A 1 103 ? 0.702 6.947 15.001 1.00 59.25 103 PRO A C 1
ATOM 855 O O . PRO A 1 103 ? 1.613 7.812 15.027 1.00 59.25 103 PRO A O 1
#

Solvent-accessible surface area (backbone atoms only — not comparable to full-atom values): 5837 Å² total; per-residue (Å²): 134,65,72,62,62,57,52,32,53,53,57,49,64,65,40,68,70,54,45,42,50,49,37,57,50,48,49,51,50,53,53,46,25,37,41,53,75,71,69,47,63,93,78,54,92,61,55,72,70,52,48,63,53,41,69,72,50,23,84,52,39,45,90,91,30,48,60,66,52,46,52,50,44,51,50,42,39,52,41,50,73,71,72,45,63,47,54,61,45,48,49,52,45,51,54,52,46,67,68,52,47,62,123

Nearest PDB structures (foldseek):
  3glh-assembly3_L  TM=6.419E-01  e=1.291E+00  Escherichia coli K-12
  3glg-assembly2_H  TM=7.037E-01  e=3.761E+00  Escherichia coli K-12
  8vap-assembly1_D  TM=7.007E-01  e=3.967E+00  Escherichia coli
  3glf-assembly2_G  TM=6.067E-01  e=4.913E+00  Escherichia coli K-12

Radius of gyration: 14.05 Å; Cα contacts (8 Å, |Δi|>4): 80; chains: 1; bounding box: 42×27×33 Å

Secondary structure (DSSP, 8-state):
--THHHHHHHHHHS-HHHHHHHHHHHHHHHHHHHHHHTT-GGG----HHHHHHHHHHGGG--TTTHHHHHHHHHHHHHHHHTT--HHHHHHHHHHHHHHH---